Protein AF-A0A0A0L0Z4-F1 (afdb_monomer_lite)

Secondary structure (DSSP, 8-state):
---S-------------------------------HHHHHHHHHHHHHHHHHHHHHHHHHTPPPTTHHHHHHHTTHHHHHHHHHHHHHHHHHHHT--HHHHHHHHHHHHHHHHHHT--GGGGHHHH--

pLDDT: mean 75.55, std 23.22, range [30.41, 97.44]

Foldseek 3Di:
DPPPPDPPPPPPPPPPDDDDDDDDDDDDDDPPCCDPVVVVVVVVVVVVVVVVVVVVVVVVLAADPPLVVLCVVQVNPVVLVLVLVVLVVVCVVVVNDPVSSVVVSSVVSNCCRVVVDHPVVRVVSPVD

Structure (mmCIF, N/CA/C/O backbone):
data_AF-A0A0A0L0Z4-F1
#
_entry.id   AF-A0A0A0L0Z4-F1
#
loop_
_atom_site.group_PDB
_atom_site.id
_atom_site.type_symbol
_atom_site.label_atom_id
_atom_site.label_alt_id
_atom_site.label_comp_id
_atom_site.label_asym_id
_atom_site.label_entity_id
_atom_site.label_seq_id
_atom_site.pdbx_PDB_ins_code
_atom_site.Cartn_x
_atom_site.Cartn_y
_atom_site.Cartn_z
_atom_site.occupancy
_atom_site.B_iso_or_equiv
_atom_site.auth_seq_id
_atom_site.auth_comp_id
_atom_site.auth_asym_id
_atom_site.auth_atom_id
_atom_site.pdbx_PDB_model_num
ATOM 1 N N . MET A 1 1 ? 2.406 8.586 -9.661 1.00 40.12 1 MET A N 1
ATOM 2 C CA . MET A 1 1 ? 3.742 8.874 -10.213 1.00 40.12 1 MET A CA 1
ATOM 3 C C . MET A 1 1 ? 4.415 9.851 -9.255 1.00 40.12 1 MET A C 1
ATOM 5 O O . MET A 1 1 ? 4.234 11.045 -9.397 1.00 40.12 1 MET A O 1
ATOM 9 N N . LEU A 1 2 ? 5.040 9.329 -8.194 1.00 40.84 2 LEU A N 1
ATOM 10 C CA . LEU A 1 2 ? 5.784 10.088 -7.167 1.00 40.84 2 LEU A CA 1
ATOM 11 C C . LEU A 1 2 ? 7.190 9.479 -6.996 1.00 40.84 2 LEU A C 1
ATOM 13 O O . LEU A 1 2 ? 7.730 9.402 -5.905 1.00 40.84 2 LEU A O 1
ATOM 17 N N . LEU A 1 3 ? 7.750 8.995 -8.106 1.00 46.66 3 LEU A N 1
ATOM 18 C CA . LEU A 1 3 ? 9.128 8.504 -8.214 1.00 46.66 3 LEU A CA 1
ATOM 19 C C . LEU A 1 3 ? 10.041 9.550 -8.888 1.00 46.66 3 LEU A C 1
ATOM 21 O O . LEU A 1 3 ? 11.124 9.208 -9.339 1.00 46.66 3 LEU A O 1
ATOM 25 N N . CYS A 1 4 ? 9.592 10.805 -9.014 1.00 45.16 4 CYS A N 1
ATOM 26 C CA . CYS A 1 4 ? 10.311 11.843 -9.763 1.00 45.16 4 CYS A CA 1
ATOM 27 C C . CYS A 1 4 ? 11.052 12.870 -8.894 1.00 45.16 4 CYS A C 1
ATOM 29 O O . CYS A 1 4 ? 11.696 13.734 -9.472 1.00 45.16 4 CYS A O 1
ATOM 31 N N . ASP A 1 5 ? 11.004 12.765 -7.563 1.00 47.75 5 ASP A N 1
ATOM 32 C CA . ASP A 1 5 ? 11.691 13.700 -6.650 1.00 47.75 5 ASP A CA 1
ATOM 33 C C . ASP A 1 5 ? 12.874 13.041 -5.916 1.00 47.75 5 ASP A C 1
ATOM 35 O O . ASP A 1 5 ? 13.201 13.402 -4.788 1.00 47.75 5 ASP A O 1
ATOM 39 N N . GLU A 1 6 ? 13.524 12.046 -6.524 1.00 53.34 6 GLU A N 1
ATOM 40 C CA . GLU A 1 6 ? 14.786 11.529 -5.988 1.00 53.34 6 GLU A CA 1
ATOM 41 C C . GLU A 1 6 ? 15.953 12.254 -6.667 1.00 53.34 6 GLU A C 1
ATOM 43 O O . GLU A 1 6 ? 16.436 11.836 -7.722 1.00 53.34 6 GLU A O 1
ATOM 48 N N . ASP A 1 7 ? 16.416 13.341 -6.043 1.00 51.69 7 ASP A N 1
ATOM 49 C CA . ASP A 1 7 ? 17.752 13.889 -6.278 1.00 51.69 7 ASP A CA 1
ATOM 50 C C . ASP A 1 7 ? 18.770 12.852 -5.792 1.00 51.69 7 ASP A C 1
ATOM 52 O O . ASP A 1 7 ? 19.217 12.857 -4.642 1.00 51.69 7 ASP A O 1
ATOM 56 N N . TRP A 1 8 ? 19.106 11.900 -6.663 1.00 53.06 8 TRP A N 1
ATOM 57 C CA . TRP A 1 8 ? 20.191 10.971 -6.394 1.00 53.06 8 TRP A CA 1
ATOM 58 C C . TRP A 1 8 ? 21.450 11.805 -6.187 1.00 53.06 8 TRP A C 1
ATOM 60 O O . TRP A 1 8 ? 21.836 12.562 -7.079 1.00 53.06 8 TRP A O 1
ATOM 70 N N . LEU A 1 9 ? 22.040 11.685 -4.993 1.00 43.03 9 LEU A N 1
ATOM 71 C CA . LEU A 1 9 ? 23.264 12.355 -4.560 1.00 43.03 9 LEU A CA 1
ATOM 72 C C . LEU A 1 9 ? 24.213 12.541 -5.746 1.00 43.03 9 LEU A C 1
ATOM 74 O O . LEU A 1 9 ? 24.862 11.595 -6.198 1.00 43.03 9 LEU A O 1
ATOM 78 N N . SER A 1 10 ? 24.253 13.766 -6.272 1.00 39.31 10 SER A N 1
ATOM 79 C CA . SER A 1 10 ? 25.210 14.140 -7.299 1.00 39.31 10 SER A CA 1
ATOM 80 C C . SER A 1 10 ? 26.575 14.009 -6.652 1.00 39.31 10 SER A C 1
ATOM 82 O O . SER A 1 10 ? 26.916 14.768 -5.748 1.00 39.31 10 SER A O 1
ATOM 84 N N . CYS A 1 11 ? 27.320 12.982 -7.049 1.00 37.16 11 CYS A N 1
ATOM 85 C CA . CYS A 1 11 ? 28.690 12.796 -6.617 1.00 37.16 11 CYS A CA 1
ATOM 86 C C . CYS A 1 11 ? 29.463 14.024 -7.106 1.00 37.16 11 CYS A C 1
ATOM 88 O O . CYS A 1 11 ? 29.731 14.148 -8.302 1.00 37.16 11 CYS A O 1
ATOM 90 N N . SER A 1 12 ? 29.726 14.975 -6.209 1.00 41.44 12 SER A N 1
ATOM 91 C CA . SER A 1 12 ? 30.476 16.185 -6.519 1.00 41.44 12 SER A CA 1
ATOM 92 C C . SER A 1 12 ? 31.887 15.786 -6.935 1.00 41.44 12 SER A C 1
ATOM 94 O O . SER A 1 12 ? 32.779 15.625 -6.106 1.00 41.44 12 SER A O 1
ATOM 96 N N . THR A 1 13 ? 32.112 15.606 -8.233 1.00 42.47 13 THR A N 1
ATOM 97 C CA . THR A 1 13 ? 33.454 15.705 -8.793 1.00 42.47 13 THR A CA 1
ATOM 98 C C . THR A 1 13 ? 33.845 17.171 -8.732 1.00 42.47 13 THR A C 1
ATOM 100 O O . THR A 1 13 ? 33.548 17.933 -9.651 1.00 42.47 13 THR A O 1
ATOM 103 N N . ASP A 1 14 ? 34.495 17.564 -7.636 1.00 37.59 14 ASP A N 1
ATOM 104 C CA . ASP A 1 14 ? 35.267 18.799 -7.567 1.00 37.59 14 ASP A CA 1
ATOM 105 C C . ASP A 1 14 ? 36.350 18.747 -8.656 1.00 37.59 14 ASP A C 1
ATOM 107 O O . ASP A 1 14 ? 37.448 18.220 -8.472 1.00 37.59 14 ASP A O 1
ATOM 111 N N . GLN A 1 15 ? 36.027 19.280 -9.834 1.00 43.28 15 GLN A N 1
ATOM 112 C CA . GLN A 1 15 ? 37.025 19.796 -10.756 1.00 43.28 15 GLN A CA 1
ATOM 113 C C . GLN A 1 15 ? 37.460 21.154 -10.220 1.00 43.28 15 GLN A C 1
ATOM 115 O O . GLN A 1 15 ? 36.884 22.194 -10.547 1.00 43.28 15 GLN A O 1
ATOM 120 N N . THR A 1 16 ? 38.494 21.147 -9.382 1.00 37.31 16 THR A N 1
ATOM 121 C CA . THR A 1 16 ? 39.234 22.368 -9.081 1.00 37.31 16 THR A CA 1
ATOM 122 C C . THR A 1 16 ? 39.864 22.858 -10.379 1.00 37.31 16 THR A C 1
ATOM 124 O O . THR A 1 16 ? 40.770 22.238 -10.935 1.00 37.31 16 THR A O 1
ATOM 127 N N . ARG A 1 17 ? 39.292 23.955 -10.874 1.00 36.72 17 ARG A N 1
ATOM 128 C CA . ARG A 1 17 ? 39.686 24.708 -12.060 1.00 36.72 17 ARG A CA 1
ATOM 129 C C . ARG A 1 17 ? 41.160 25.105 -11.996 1.00 36.72 17 ARG A C 1
ATOM 131 O O . ARG A 1 17 ? 41.672 25.488 -10.946 1.00 36.72 17 ARG A O 1
ATOM 138 N N . GLU A 1 18 ? 41.795 25.025 -13.157 1.00 41.28 18 GLU A N 1
ATOM 139 C CA . GLU A 1 18 ? 43.099 25.598 -13.474 1.00 41.28 18 GLU A CA 1
ATOM 140 C C . GLU A 1 18 ? 43.143 27.097 -13.134 1.00 41.28 18 GLU A C 1
ATOM 142 O O . GLU A 1 18 ? 42.186 27.809 -13.426 1.00 41.28 18 GLU A O 1
ATOM 147 N N . GLU A 1 19 ? 44.260 27.568 -12.561 1.00 35.84 19 GLU A N 1
ATOM 148 C CA . GLU A 1 19 ? 45.039 28.691 -13.109 1.00 35.84 19 GLU A CA 1
ATOM 149 C C . GLU A 1 19 ? 46.356 28.949 -12.331 1.00 35.84 19 GLU A C 1
ATOM 151 O O . GLU A 1 19 ? 46.373 29.325 -11.164 1.00 35.84 19 GLU A O 1
ATOM 156 N N . ASN A 1 20 ? 47.456 28.822 -13.085 1.00 33.47 20 ASN A N 1
ATOM 157 C CA . ASN A 1 20 ? 48.691 29.619 -13.072 1.00 33.47 20 ASN A CA 1
ATOM 158 C C . ASN A 1 20 ? 49.856 29.400 -12.061 1.00 33.47 20 ASN A C 1
ATOM 160 O O . ASN A 1 20 ? 49.781 29.673 -10.870 1.00 33.47 20 ASN A O 1
ATOM 164 N N . HIS A 1 21 ? 51.019 29.133 -12.690 1.00 33.91 21 HIS A N 1
ATOM 165 C CA . HIS A 1 21 ? 52.402 29.568 -12.396 1.00 33.91 21 HIS A CA 1
ATOM 166 C C . HIS A 1 21 ? 53.465 28.529 -11.962 1.00 33.91 21 HIS A C 1
ATOM 168 O O . HIS A 1 21 ? 53.557 28.114 -10.817 1.00 33.91 21 HIS A O 1
ATOM 174 N N . ARG A 1 22 ? 54.415 28.355 -12.901 1.00 32.47 22 ARG A N 1
ATOM 175 C CA . ARG A 1 22 ? 55.867 28.093 -12.775 1.00 32.47 22 ARG A CA 1
ATOM 176 C C . ARG A 1 22 ? 56.358 26.690 -12.387 1.00 32.47 22 ARG A C 1
ATOM 178 O O . ARG A 1 22 ? 55.991 26.084 -11.394 1.00 32.47 22 ARG A O 1
ATOM 185 N N . ALA A 1 23 ? 57.303 26.241 -13.211 1.00 40.31 23 ALA A N 1
ATOM 186 C CA . ALA A 1 23 ? 58.036 24.992 -13.129 1.00 40.31 23 ALA A CA 1
ATOM 187 C C . ALA A 1 23 ? 58.994 24.925 -11.931 1.00 40.31 23 ALA A C 1
ATOM 189 O O . ALA A 1 23 ? 59.823 25.819 -11.784 1.00 40.31 23 ALA A O 1
ATOM 190 N N . VAL A 1 24 ? 58.974 23.804 -11.199 1.00 33.31 24 VAL A N 1
ATOM 191 C CA . VAL A 1 24 ? 60.139 23.193 -10.531 1.00 33.31 24 VAL A CA 1
ATOM 192 C C . VAL A 1 24 ? 59.956 21.667 -10.537 1.00 33.31 24 VAL A C 1
ATOM 194 O O . VAL A 1 24 ? 58.871 21.156 -10.274 1.00 33.31 24 VAL A O 1
ATOM 197 N N . LYS A 1 25 ? 61.023 20.944 -10.896 1.00 38.66 25 LYS A N 1
ATOM 198 C CA . LYS A 1 25 ? 61.118 19.477 -10.919 1.00 38.66 25 LYS A CA 1
ATOM 199 C C . LYS A 1 25 ? 61.426 18.898 -9.527 1.00 38.66 25 LYS A C 1
ATOM 201 O O . LYS A 1 25 ? 62.113 19.536 -8.741 1.00 38.66 25 LYS A O 1
ATOM 206 N N . HIS A 1 26 ? 61.087 17.611 -9.395 1.00 32.47 26 HIS A N 1
ATOM 207 C CA . HIS A 1 26 ? 61.586 16.574 -8.474 1.00 32.47 26 HIS A CA 1
ATOM 208 C C . HIS A 1 26 ? 60.848 16.308 -7.153 1.00 32.47 26 HIS A C 1
ATOM 210 O O . HIS A 1 26 ? 60.895 17.091 -6.217 1.00 32.47 26 HIS A O 1
ATOM 216 N N . GLY A 1 27 ? 60.366 15.059 -7.063 1.00 32.59 27 GLY A N 1
ATOM 217 C CA . GLY A 1 27 ? 60.556 14.195 -5.895 1.00 32.59 27 GLY A CA 1
ATOM 218 C C . GLY A 1 27 ? 59.387 14.134 -4.919 1.00 32.59 27 GLY A C 1
ATOM 219 O O . GLY A 1 27 ? 59.277 14.971 -4.037 1.00 32.59 27 GLY A O 1
ATOM 220 N N . GLY A 1 28 ? 58.564 13.087 -5.010 1.00 30.41 28 GLY A N 1
ATOM 221 C CA . GLY A 1 28 ? 57.572 12.803 -3.974 1.00 30.41 28 GLY A CA 1
ATOM 222 C C . GLY A 1 28 ? 56.618 11.683 -4.353 1.00 30.41 28 GLY A C 1
ATOM 223 O O . GLY A 1 28 ? 55.690 11.874 -5.126 1.00 30.41 28 GLY A O 1
ATOM 224 N N . PHE A 1 29 ? 56.878 10.502 -3.811 1.00 45.69 29 PHE A N 1
ATOM 225 C CA . PHE A 1 29 ? 56.061 9.299 -3.905 1.00 45.69 29 PHE A CA 1
ATOM 226 C C . PHE A 1 29 ? 54.635 9.586 -3.390 1.00 45.69 29 PHE A C 1
ATOM 228 O O . PHE A 1 29 ? 54.451 9.886 -2.216 1.00 45.69 29 PHE A O 1
ATOM 235 N N . GLY A 1 30 ? 53.629 9.511 -4.262 1.00 37.00 30 GLY A N 1
ATOM 236 C CA . GLY A 1 30 ? 52.231 9.781 -3.909 1.00 37.00 30 GLY A CA 1
ATOM 237 C C . GLY A 1 30 ? 51.261 9.144 -4.897 1.00 37.00 30 GLY A C 1
ATOM 238 O O . GLY A 1 30 ? 50.265 9.750 -5.279 1.00 37.00 30 GLY A O 1
ATOM 239 N N . GLY A 1 31 ? 51.591 7.943 -5.382 1.00 39.69 31 GLY A N 1
ATOM 240 C CA . GLY A 1 31 ? 50.701 7.170 -6.237 1.00 39.69 31 GLY A CA 1
ATOM 241 C C . GLY A 1 31 ? 49.444 6.818 -5.454 1.00 39.69 31 GLY A C 1
ATOM 242 O O . GLY A 1 31 ? 49.477 5.940 -4.595 1.00 39.69 31 GLY A O 1
ATOM 243 N N . ARG A 1 32 ? 48.337 7.505 -5.745 1.00 54.09 32 ARG A N 1
ATOM 244 C CA . ARG A 1 32 ? 46.997 7.143 -5.280 1.00 54.09 32 ARG A CA 1
ATOM 245 C C . ARG A 1 32 ? 46.585 5.862 -6.004 1.00 54.09 32 ARG A C 1
ATOM 247 O O . ARG A 1 32 ? 45.771 5.872 -6.917 1.00 54.09 32 ARG A O 1
ATOM 254 N N . VAL A 1 33 ? 47.200 4.747 -5.620 1.00 45.78 33 VAL A N 1
ATOM 255 C CA . VAL A 1 33 ? 46.667 3.422 -5.905 1.00 45.78 33 VAL A CA 1
ATOM 256 C C . VAL A 1 33 ? 45.457 3.302 -4.992 1.00 45.78 33 VAL A C 1
ATOM 258 O O . VAL A 1 33 ? 45.565 2.868 -3.848 1.00 45.78 33 VAL A O 1
ATOM 261 N N . THR A 1 34 ? 44.292 3.753 -5.459 1.00 55.31 34 THR A N 1
ATOM 262 C CA . THR A 1 34 ? 43.031 3.280 -4.892 1.00 55.31 34 THR A CA 1
ATOM 263 C C . THR A 1 34 ? 42.983 1.795 -5.211 1.00 55.31 34 THR A C 1
ATOM 265 O O . THR A 1 34 ? 42.577 1.391 -6.299 1.00 55.31 34 THR A O 1
ATOM 268 N N . SER A 1 35 ? 43.535 0.996 -4.297 1.00 66.12 35 SER A N 1
ATOM 269 C CA . SER A 1 35 ? 43.497 -0.457 -4.358 1.00 66.12 35 SER A CA 1
ATOM 270 C C . SER A 1 35 ? 42.065 -0.882 -4.664 1.00 66.12 35 SER A C 1
ATOM 272 O O . SER A 1 35 ? 41.129 -0.323 -4.090 1.00 66.12 35 SER A O 1
ATOM 274 N N . SER A 1 36 ? 41.888 -1.872 -5.542 1.00 66.50 36 SER A N 1
ATOM 275 C CA . SER A 1 36 ? 40.569 -2.443 -5.850 1.00 66.50 36 SER A CA 1
ATOM 276 C C . SER A 1 36 ? 39.795 -2.800 -4.576 1.00 66.50 36 SER A C 1
ATOM 278 O O . SER A 1 36 ? 38.577 -2.709 -4.558 1.00 66.50 36 SER A O 1
ATOM 280 N N . ILE A 1 37 ? 40.509 -3.131 -3.495 1.00 63.22 37 ILE A N 1
ATOM 281 C CA . ILE A 1 37 ? 39.955 -3.408 -2.169 1.00 63.22 37 ILE A CA 1
ATOM 282 C C . ILE A 1 37 ? 39.308 -2.159 -1.548 1.00 63.22 37 ILE A C 1
ATOM 284 O O . ILE A 1 37 ? 38.193 -2.251 -1.051 1.00 63.22 37 ILE A O 1
ATOM 288 N N . CYS A 1 38 ? 39.951 -0.986 -1.609 1.00 63.16 38 CYS A N 1
ATOM 289 C CA . CYS A 1 38 ? 39.363 0.262 -1.104 1.00 63.16 38 CYS A CA 1
ATOM 290 C C . CYS A 1 38 ? 38.104 0.651 -1.884 1.00 63.16 38 CYS A C 1
ATOM 292 O O . CYS A 1 38 ? 37.165 1.179 -1.301 1.00 63.16 38 CYS A O 1
ATOM 294 N N . LEU A 1 39 ? 38.080 0.382 -3.192 1.00 63.03 39 LEU A N 1
ATOM 295 C CA . LEU A 1 39 ? 36.934 0.679 -4.049 1.00 63.03 39 LEU A CA 1
ATOM 296 C C . LEU A 1 39 ? 35.753 -0.252 -3.729 1.00 63.03 39 LEU A C 1
ATOM 298 O O . LEU A 1 39 ? 34.631 0.220 -3.589 1.00 63.03 39 LEU A O 1
ATOM 302 N N . THR A 1 40 ? 36.014 -1.543 -3.501 1.00 60.84 40 THR A N 1
ATOM 303 C CA . THR A 1 40 ? 34.997 -2.505 -3.048 1.00 60.84 40 THR A CA 1
ATOM 304 C C . THR A 1 40 ? 34.477 -2.191 -1.644 1.00 60.84 40 THR A C 1
ATOM 306 O O . THR A 1 40 ? 33.278 -2.300 -1.416 1.00 60.84 40 THR A O 1
ATOM 309 N N . ILE A 1 41 ? 35.346 -1.789 -0.708 1.00 66.25 41 ILE A N 1
ATOM 310 C CA . ILE A 1 41 ? 34.935 -1.395 0.651 1.00 66.25 41 ILE A CA 1
ATOM 311 C C . ILE A 1 41 ? 34.056 -0.145 0.596 1.00 66.25 41 ILE A C 1
ATOM 313 O O . ILE A 1 41 ? 32.961 -0.172 1.139 1.00 66.25 41 ILE A O 1
ATOM 317 N N . MET A 1 42 ? 34.471 0.894 -0.136 1.00 60.09 42 MET A N 1
ATOM 318 C CA . MET A 1 42 ? 33.665 2.105 -0.322 1.00 60.09 42 MET A CA 1
ATOM 319 C C . MET A 1 42 ? 32.318 1.804 -0.984 1.00 60.09 42 MET A C 1
ATOM 321 O O . MET A 1 42 ? 31.297 2.301 -0.532 1.00 60.09 42 MET A O 1
ATOM 325 N N . MET A 1 43 ? 32.283 0.970 -2.029 1.00 61.34 43 MET A N 1
ATOM 326 C CA . MET A 1 43 ? 31.017 0.585 -2.664 1.00 61.34 43 MET A CA 1
ATOM 327 C C . MET A 1 43 ? 30.112 -0.210 -1.722 1.00 61.34 43 MET A C 1
ATOM 329 O O . MET A 1 43 ? 28.905 -0.009 -1.746 1.00 61.34 43 MET A O 1
ATOM 333 N N . LYS A 1 44 ? 30.681 -1.072 -0.872 1.00 66.94 44 LYS A N 1
ATOM 334 C CA . LYS A 1 44 ? 29.928 -1.829 0.132 1.00 66.94 44 LYS A CA 1
ATOM 335 C C . LYS A 1 44 ? 29.395 -0.930 1.255 1.00 66.94 44 LYS A C 1
ATOM 337 O O . LYS A 1 44 ? 28.250 -1.082 1.653 1.00 66.94 44 LYS A O 1
ATOM 342 N N . GLU A 1 45 ? 30.196 0.011 1.747 1.00 66.31 45 GLU A N 1
ATOM 343 C CA . GLU A 1 45 ? 29.766 0.986 2.760 1.00 66.31 45 GLU A CA 1
ATOM 344 C C . GLU A 1 45 ? 28.690 1.934 2.208 1.00 66.31 45 GLU A C 1
ATOM 346 O O . GLU A 1 45 ? 27.714 2.226 2.895 1.00 66.31 45 GLU A O 1
ATOM 351 N N . VAL A 1 46 ? 28.818 2.358 0.944 1.00 71.38 46 VAL A N 1
ATOM 352 C CA . VAL A 1 46 ? 27.789 3.135 0.233 1.00 71.38 46 VAL A CA 1
ATOM 353 C C . VAL A 1 46 ? 26.500 2.327 0.068 1.00 71.38 46 VAL A C 1
ATOM 355 O O . VAL A 1 46 ? 25.418 2.891 0.214 1.00 71.38 46 VAL A O 1
ATOM 358 N N . ASP A 1 47 ? 26.597 1.022 -0.190 1.00 79.44 47 ASP A N 1
ATOM 359 C CA . ASP A 1 47 ? 25.441 0.127 -0.287 1.00 79.44 47 ASP A CA 1
ATOM 360 C C . ASP A 1 47 ? 24.727 -0.021 1.069 1.00 79.44 47 ASP A C 1
ATOM 362 O O . ASP A 1 47 ? 23.521 0.197 1.165 1.00 79.44 47 ASP A O 1
ATOM 366 N N . GLU A 1 48 ? 25.469 -0.271 2.155 1.00 87.44 48 GLU A N 1
ATOM 367 C CA . GLU A 1 48 ? 24.903 -0.356 3.511 1.00 87.44 48 GLU A CA 1
ATOM 368 C C . GLU A 1 48 ? 24.250 0.969 3.948 1.00 87.44 48 GLU A C 1
ATOM 370 O O . GLU A 1 48 ? 23.157 0.972 4.524 1.00 87.44 48 GLU A O 1
ATOM 375 N N . GLN A 1 49 ? 24.869 2.109 3.626 1.00 86.81 49 GLN A N 1
ATOM 376 C CA . GLN A 1 49 ? 24.303 3.424 3.924 1.00 86.81 49 GLN A CA 1
ATOM 377 C C . GLN A 1 49 ? 23.040 3.711 3.098 1.00 86.81 49 GLN A C 1
ATOM 379 O O . GLN A 1 49 ? 22.055 4.213 3.644 1.00 86.81 49 GLN A O 1
ATOM 384 N N . ALA A 1 50 ? 23.034 3.370 1.806 1.00 83.06 50 ALA A N 1
ATOM 385 C CA . ALA A 1 50 ? 21.865 3.524 0.943 1.00 83.06 50 ALA A CA 1
ATOM 386 C C . ALA A 1 50 ? 20.691 2.657 1.419 1.00 83.06 50 ALA A C 1
ATOM 388 O O . ALA A 1 50 ? 19.554 3.132 1.454 1.00 83.06 50 ALA A O 1
ATOM 389 N N . VAL A 1 51 ? 20.963 1.422 1.856 1.00 85.69 51 VAL A N 1
ATOM 390 C CA . VAL A 1 51 ? 19.958 0.542 2.465 1.00 85.69 51 VAL A CA 1
ATOM 391 C C . VAL A 1 51 ? 19.409 1.153 3.754 1.00 85.69 51 VAL A C 1
ATOM 393 O O . VAL A 1 51 ? 18.191 1.211 3.908 1.00 85.69 51 VAL A O 1
ATOM 396 N N . SER A 1 52 ? 20.261 1.669 4.648 1.00 89.06 52 SER A N 1
ATOM 397 C CA . SER A 1 52 ? 19.809 2.311 5.895 1.00 89.06 52 SER A CA 1
ATOM 398 C C . SER A 1 52 ? 18.886 3.502 5.625 1.00 89.06 52 SER A C 1
ATOM 400 O O . SER A 1 52 ? 17.796 3.579 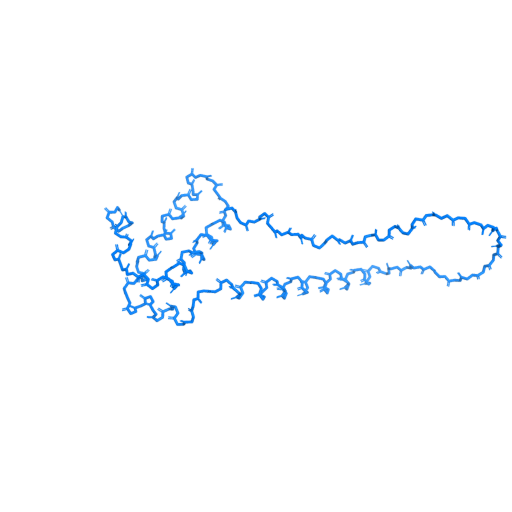6.190 1.00 89.06 52 SER A O 1
ATOM 402 N N . ILE A 1 53 ? 19.278 4.397 4.712 1.00 88.25 53 ILE A N 1
ATOM 403 C CA . ILE A 1 53 ? 18.458 5.552 4.310 1.00 88.25 53 ILE A CA 1
ATOM 404 C C . ILE A 1 53 ? 17.137 5.080 3.688 1.00 88.25 53 ILE A C 1
ATOM 406 O O . ILE A 1 53 ? 16.073 5.623 3.993 1.00 88.25 53 ILE A O 1
ATOM 410 N N . GLY A 1 54 ? 17.187 4.049 2.840 1.00 85.19 54 GLY A N 1
ATOM 411 C CA . GLY A 1 54 ? 16.007 3.433 2.240 1.00 85.19 54 GLY A CA 1
ATOM 412 C C . GLY A 1 54 ? 15.039 2.882 3.287 1.00 85.19 54 GLY A C 1
ATOM 413 O O . GLY A 1 54 ? 13.843 3.149 3.202 1.00 85.19 54 GLY A O 1
ATOM 414 N N . MET A 1 55 ? 15.547 2.189 4.307 1.00 87.94 55 MET A N 1
ATOM 415 C CA . MET A 1 55 ? 14.742 1.643 5.402 1.00 87.94 55 MET A CA 1
ATOM 416 C C . MET A 1 55 ? 14.128 2.741 6.274 1.00 87.94 55 MET A C 1
ATOM 418 O O . MET A 1 55 ? 12.938 2.685 6.579 1.00 87.94 55 MET A O 1
ATOM 422 N N . GLU A 1 56 ? 14.895 3.767 6.648 1.00 92.75 56 GLU A N 1
ATOM 423 C CA . GLU A 1 56 ? 14.377 4.918 7.404 1.00 92.75 56 GLU A CA 1
ATOM 424 C C . GLU A 1 56 ? 13.254 5.624 6.636 1.00 92.75 56 GLU A C 1
ATOM 426 O O . GLU A 1 56 ? 12.192 5.946 7.183 1.00 92.75 56 GLU A O 1
ATOM 431 N N . LYS A 1 57 ? 13.459 5.805 5.329 1.00 88.06 57 LYS A N 1
ATOM 432 C CA . LYS A 1 57 ? 12.455 6.365 4.433 1.00 88.06 57 LYS A CA 1
ATOM 433 C C . LYS A 1 57 ? 11.236 5.450 4.320 1.00 88.06 57 LYS A C 1
ATOM 435 O O . LYS A 1 57 ? 10.117 5.945 4.441 1.00 88.06 57 LYS A O 1
ATOM 440 N N . GLU A 1 58 ? 11.411 4.140 4.172 1.00 88.62 58 GLU A N 1
ATOM 441 C CA . GLU A 1 58 ? 10.318 3.159 4.142 1.00 88.62 58 GLU A CA 1
ATOM 442 C C . GLU A 1 58 ? 9.483 3.201 5.431 1.00 88.62 58 GLU A C 1
ATOM 444 O O . GLU A 1 58 ? 8.252 3.255 5.374 1.00 88.62 58 GLU A O 1
ATOM 449 N N . MET A 1 59 ? 10.135 3.291 6.593 1.00 91.12 59 MET A N 1
ATOM 450 C CA . MET A 1 59 ? 9.464 3.434 7.887 1.00 91.12 59 MET A CA 1
ATOM 451 C C . MET A 1 59 ? 8.593 4.697 7.958 1.00 91.12 59 MET A C 1
ATOM 453 O O . MET A 1 59 ? 7.498 4.654 8.522 1.00 91.12 59 MET A O 1
ATOM 457 N N . SER A 1 60 ? 9.021 5.806 7.342 1.00 91.31 60 SER A N 1
ATOM 458 C CA . SER A 1 60 ? 8.246 7.059 7.292 1.00 91.31 60 SER A CA 1
ATOM 459 C C . SER A 1 60 ? 6.939 6.953 6.484 1.00 91.31 60 SER A C 1
ATOM 461 O O . SER A 1 60 ? 6.035 7.788 6.616 1.00 91.31 60 SER A O 1
ATOM 463 N N . TYR A 1 61 ? 6.807 5.905 5.665 1.00 91.38 61 TYR A N 1
ATOM 464 C CA . TYR A 1 61 ? 5.620 5.615 4.864 1.00 91.38 61 TYR A CA 1
ATOM 465 C C . TYR A 1 61 ? 4.721 4.533 5.473 1.00 91.38 61 TYR A C 1
ATOM 467 O O . TYR A 1 61 ? 3.772 4.089 4.819 1.00 91.38 61 TYR A O 1
ATOM 475 N N . MET A 1 62 ? 4.951 4.134 6.724 1.00 94.69 62 MET A N 1
ATOM 476 C CA . MET A 1 62 ? 4.046 3.220 7.417 1.00 94.69 62 MET A CA 1
ATOM 477 C C . MET A 1 62 ? 2.665 3.865 7.670 1.00 94.69 62 MET A C 1
ATOM 479 O O . MET A 1 62 ? 2.558 5.084 7.853 1.00 94.69 62 MET A O 1
ATOM 483 N N . PRO A 1 63 ? 1.572 3.079 7.663 1.00 95.94 63 PRO A N 1
ATOM 484 C CA . PRO A 1 63 ? 0.277 3.522 8.182 1.00 95.94 63 PRO A CA 1
ATOM 485 C C . PRO A 1 63 ? 0.365 3.917 9.669 1.00 95.94 63 PRO A C 1
ATOM 487 O O . PRO A 1 63 ? 1.305 3.523 10.357 1.00 95.94 63 PRO A O 1
ATOM 490 N N . GLU A 1 64 ? -0.629 4.655 10.189 1.00 95.31 64 GLU A N 1
ATOM 491 C CA . GLU A 1 64 ? -0.654 5.020 11.621 1.00 95.31 64 GLU A CA 1
ATOM 492 C C . GLU A 1 64 ? -0.568 3.782 12.533 1.00 95.31 64 GLU A C 1
ATOM 494 O O . GLU A 1 64 ? -1.067 2.713 12.157 1.00 95.31 64 GLU A O 1
ATOM 499 N N . PRO A 1 65 ? -0.010 3.917 13.749 1.00 95.56 65 PRO A N 1
ATOM 500 C CA . PRO A 1 65 ? 0.053 2.828 14.716 1.00 95.56 65 PRO A CA 1
ATOM 501 C C . PRO A 1 65 ? -1.302 2.147 14.944 1.00 95.56 65 PRO A C 1
ATOM 503 O O . PRO A 1 65 ? -2.359 2.782 14.887 1.00 95.56 65 PRO A O 1
ATOM 506 N N . TYR A 1 66 ? -1.252 0.849 15.247 1.00 95.88 66 TYR A N 1
ATOM 507 C CA . TYR A 1 66 ? -2.423 -0.017 15.438 1.00 95.88 66 TYR A CA 1
ATOM 508 C C . TYR A 1 66 ? -3.306 -0.179 14.187 1.00 95.88 66 TYR A C 1
ATOM 510 O O . TYR A 1 66 ? -4.516 -0.405 14.272 1.00 95.88 66 TYR A O 1
ATOM 518 N N . TYR A 1 67 ? -2.719 -0.020 12.994 1.00 96.44 67 TYR A N 1
ATOM 519 C CA . TYR A 1 67 ? -3.447 -0.123 11.728 1.00 96.44 67 TYR A CA 1
ATOM 520 C C . TYR A 1 67 ? -4.130 -1.482 11.542 1.00 96.44 67 TYR A C 1
ATOM 522 O O . TYR A 1 67 ? -5.257 -1.543 11.052 1.00 96.44 67 TYR A O 1
ATOM 530 N N . LYS A 1 68 ? -3.475 -2.570 11.956 1.00 95.69 68 LYS A N 1
ATOM 531 C CA . LYS A 1 68 ? -4.028 -3.921 11.845 1.00 95.69 68 LYS A CA 1
ATOM 532 C C . LYS A 1 68 ? -5.299 -4.062 12.689 1.00 95.69 68 LYS A C 1
ATOM 534 O O . LYS A 1 68 ? -6.340 -4.451 12.170 1.00 95.69 68 LYS A O 1
ATOM 539 N N . GLU A 1 69 ? -5.230 -3.675 13.957 1.00 97.44 69 GLU A N 1
ATOM 540 C CA . GLU A 1 69 ? -6.343 -3.701 14.907 1.00 97.44 69 GLU A CA 1
ATOM 541 C C . GLU A 1 69 ? -7.475 -2.772 14.445 1.00 97.44 69 GLU A C 1
ATOM 543 O O . GLU A 1 69 ? -8.662 -3.088 14.564 1.00 97.44 69 GLU A O 1
ATOM 548 N N . PHE A 1 70 ? -7.120 -1.625 13.859 1.00 96.75 70 PHE A N 1
ATOM 549 C CA . PHE A 1 70 ? -8.079 -0.718 13.241 1.00 96.75 70 PHE A CA 1
ATOM 550 C C . PHE A 1 70 ? -8.813 -1.367 12.059 1.00 96.75 70 PHE A C 1
ATOM 552 O O . PHE A 1 70 ? -10.030 -1.224 11.956 1.00 96.75 70 PHE A O 1
ATOM 559 N N . LEU A 1 71 ? -8.110 -2.089 11.179 1.00 97.06 71 LEU A N 1
ATOM 560 C CA . LEU A 1 71 ? -8.743 -2.788 10.059 1.00 97.06 71 LEU A CA 1
ATOM 561 C C . LEU A 1 71 ? -9.703 -3.880 10.533 1.00 97.06 71 LEU A C 1
ATOM 563 O O . LEU A 1 71 ? -10.808 -3.989 9.998 1.00 97.06 71 LEU A O 1
ATOM 567 N N . GLU A 1 72 ? -9.279 -4.677 11.512 1.00 96.38 72 GLU A N 1
ATOM 568 C CA . GLU A 1 72 ? -10.064 -5.782 12.069 1.00 96.38 72 GLU A CA 1
ATOM 569 C C . GLU A 1 72 ? -11.316 -5.262 12.785 1.00 96.38 72 GLU A C 1
ATOM 571 O O . GLU A 1 72 ? -12.422 -5.694 12.481 1.00 96.38 72 GLU A O 1
ATOM 576 N N . SER A 1 73 ? -11.176 -4.254 13.651 1.00 95.81 73 SER A N 1
ATOM 577 C CA . SER A 1 73 ? -12.301 -3.664 14.400 1.00 95.81 73 SER A CA 1
ATOM 578 C C . SER A 1 73 ? -13.323 -2.902 13.544 1.00 95.81 73 SER A C 1
ATOM 580 O O . SER A 1 73 ? -14.384 -2.518 14.040 1.00 95.81 73 SER A O 1
ATOM 582 N N . ARG A 1 74 ? -13.006 -2.632 12.273 1.00 93.12 74 ARG A N 1
ATOM 583 C CA . ARG A 1 74 ? -13.857 -1.884 11.333 1.00 93.12 74 ARG A CA 1
ATOM 584 C C . ARG A 1 74 ? -14.335 -2.721 10.148 1.00 93.12 74 ARG A C 1
ATOM 586 O O . ARG A 1 74 ? -14.893 -2.141 9.218 1.00 93.12 74 ARG A O 1
ATOM 593 N N . ASP A 1 75 ? -14.088 -4.031 10.153 1.00 92.62 75 ASP A N 1
ATOM 594 C CA . ASP A 1 75 ? -14.406 -4.946 9.048 1.00 92.62 75 ASP A CA 1
ATOM 595 C C . ASP A 1 75 ? -13.797 -4.513 7.697 1.00 92.62 75 ASP A C 1
ATOM 597 O O . ASP A 1 75 ? -14.331 -4.766 6.615 1.00 92.62 75 ASP A O 1
ATOM 601 N N . LEU A 1 76 ? -12.642 -3.842 7.739 1.00 95.50 76 LEU A N 1
ATOM 602 C CA . LEU A 1 76 ? -11.975 -3.300 6.552 1.00 95.50 76 LEU A CA 1
ATOM 603 C C . LEU A 1 76 ? -10.988 -4.280 5.912 1.00 95.50 76 LEU A C 1
ATOM 605 O O . LEU A 1 76 ? -10.522 -4.023 4.804 1.00 95.50 76 LEU A O 1
ATOM 609 N N . VAL A 1 77 ? -10.681 -5.406 6.561 1.00 95.69 77 VAL A N 1
ATOM 610 C CA . VAL A 1 77 ? -9.747 -6.418 6.032 1.00 95.69 77 VAL A CA 1
ATOM 611 C C . VAL A 1 77 ? -10.198 -6.915 4.655 1.00 95.69 77 VAL A C 1
ATOM 613 O O . VAL A 1 77 ? -9.419 -6.908 3.699 1.00 95.69 77 VAL A O 1
ATOM 616 N N . PHE A 1 78 ? -11.476 -7.283 4.524 1.00 92.75 78 PHE A N 1
ATOM 617 C CA . PHE A 1 78 ? -12.028 -7.748 3.251 1.00 92.75 78 PHE A CA 1
ATOM 618 C C . PHE A 1 78 ? -12.106 -6.622 2.212 1.00 92.75 78 PHE A C 1
ATOM 620 O O . PHE A 1 78 ? -11.805 -6.832 1.037 1.00 92.75 78 PHE A O 1
ATOM 627 N N . VAL A 1 79 ? -12.441 -5.405 2.645 1.00 93.25 79 VAL A N 1
ATOM 628 C CA . VAL A 1 79 ? -12.481 -4.223 1.773 1.00 93.25 79 VAL A CA 1
ATOM 629 C C . VAL A 1 79 ? -11.105 -3.947 1.168 1.00 93.25 79 VAL A C 1
ATOM 631 O O . VAL A 1 79 ? -10.977 -3.806 -0.047 1.00 93.25 79 VAL A O 1
ATOM 634 N N . ARG A 1 80 ? -10.059 -3.950 2.000 1.00 95.94 80 ARG A N 1
ATOM 635 C CA . ARG A 1 80 ? -8.669 -3.790 1.565 1.00 95.94 80 ARG A CA 1
ATOM 636 C C . ARG A 1 80 ? -8.287 -4.855 0.541 1.00 95.94 80 ARG A C 1
ATOM 638 O O . ARG A 1 80 ? -7.715 -4.519 -0.494 1.00 95.94 80 ARG A O 1
ATOM 645 N N . LEU A 1 81 ? -8.639 -6.118 0.790 1.00 95.56 81 LEU A N 1
ATOM 646 C CA . LEU A 1 81 ? -8.379 -7.211 -0.148 1.00 95.56 81 LEU A CA 1
ATOM 647 C C . LEU A 1 81 ? -9.024 -6.952 -1.520 1.00 95.56 81 LEU A C 1
ATOM 649 O O . LEU A 1 81 ? -8.352 -7.099 -2.541 1.00 95.56 81 LEU A O 1
ATOM 653 N N . ARG A 1 82 ? -10.292 -6.519 -1.560 1.00 94.50 82 ARG A N 1
ATOM 654 C CA . ARG A 1 82 ? -10.992 -6.191 -2.817 1.00 94.50 82 ARG A CA 1
ATOM 655 C C . ARG A 1 82 ? -10.324 -5.040 -3.565 1.00 94.50 82 ARG A C 1
ATOM 657 O O . ARG A 1 82 ? -10.111 -5.141 -4.773 1.00 94.50 82 ARG A O 1
ATOM 664 N N . CYS A 1 83 ? -9.930 -3.986 -2.855 1.00 94.94 83 CYS A N 1
ATOM 665 C CA . CYS A 1 83 ? -9.204 -2.866 -3.448 1.00 94.94 83 CYS A CA 1
ATOM 666 C C . CYS A 1 83 ? -7.858 -3.311 -4.046 1.00 94.94 83 CYS A C 1
ATOM 668 O O . CYS A 1 83 ? -7.557 -2.967 -5.186 1.00 94.94 83 CYS A O 1
ATOM 670 N N . ILE A 1 84 ? -7.077 -4.133 -3.335 1.00 96.00 84 ILE A N 1
ATOM 671 C CA . ILE A 1 84 ? -5.796 -4.661 -3.840 1.00 96.00 84 ILE A CA 1
ATOM 672 C C . ILE A 1 84 ? -6.010 -5.543 -5.076 1.00 96.00 84 ILE A C 1
ATOM 674 O O . ILE A 1 84 ? -5.297 -5.395 -6.068 1.00 96.00 84 ILE A O 1
ATOM 678 N N . GL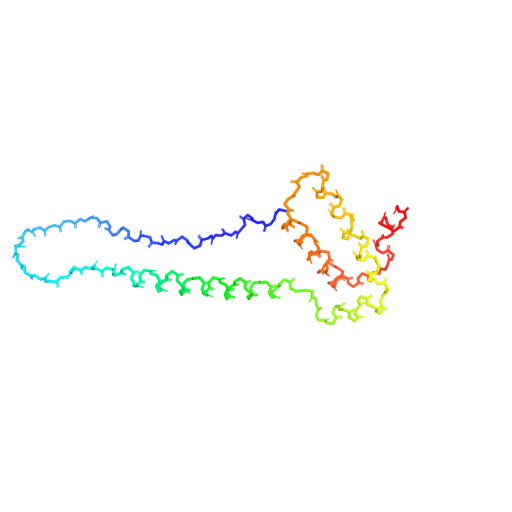N A 1 85 ? -7.021 -6.416 -5.066 1.00 95.62 85 GLN A N 1
ATOM 679 C CA . GLN A 1 85 ? -7.380 -7.221 -6.238 1.00 95.62 85 GLN A CA 1
ATOM 680 C C . GLN A 1 85 ? -7.704 -6.341 -7.453 1.00 95.62 85 GLN A C 1
ATOM 682 O O . GLN A 1 85 ? -7.296 -6.654 -8.572 1.00 95.62 85 GLN A O 1
ATOM 687 N N . TRP A 1 86 ? -8.415 -5.230 -7.247 1.00 95.25 86 TRP A N 1
ATOM 688 C CA . TRP A 1 86 ? -8.705 -4.270 -8.310 1.00 95.25 86 TRP A CA 1
ATOM 689 C C . TRP A 1 86 ? -7.439 -3.558 -8.814 1.00 95.25 86 TRP A C 1
ATOM 691 O O . TRP A 1 86 ? -7.237 -3.472 -10.024 1.00 95.25 86 TRP A O 1
ATOM 701 N N . ILE A 1 87 ? -6.537 -3.143 -7.919 1.00 96.00 87 ILE A N 1
ATOM 702 C CA . ILE A 1 87 ? -5.240 -2.545 -8.287 1.00 96.00 87 ILE A CA 1
ATOM 703 C C . ILE A 1 87 ? -4.413 -3.515 -9.150 1.00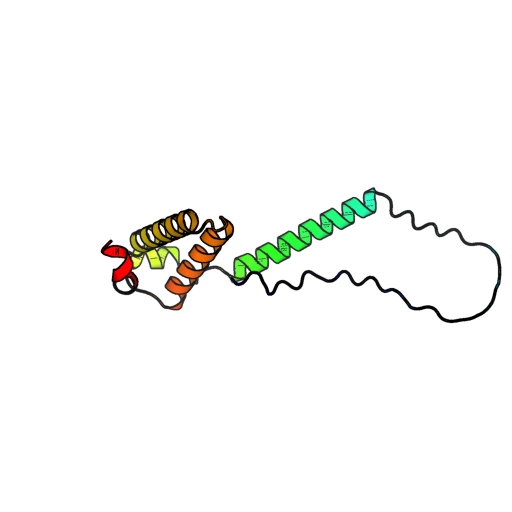 96.00 87 ILE A C 1
ATOM 705 O O . ILE A 1 87 ? -3.875 -3.110 -10.180 1.00 96.00 87 ILE A O 1
ATOM 709 N N . ILE A 1 88 ? -4.359 -4.804 -8.797 1.00 96.19 88 ILE A N 1
ATOM 710 C CA . ILE A 1 88 ? -3.649 -5.837 -9.578 1.00 96.19 88 ILE A CA 1
ATOM 711 C C . ILE A 1 88 ? -4.268 -6.008 -10.977 1.00 96.19 88 ILE A C 1
ATOM 713 O O . ILE A 1 88 ? -3.548 -6.132 -11.976 1.00 96.19 88 ILE A O 1
ATOM 717 N N . LYS A 1 89 ? -5.604 -5.971 -11.080 1.00 95.62 89 LYS A N 1
ATOM 718 C CA . LYS A 1 89 ? -6.300 -5.986 -12.379 1.00 95.62 89 LYS A CA 1
ATOM 719 C C . LYS A 1 89 ? -5.939 -4.759 -13.219 1.00 95.62 89 LYS A C 1
ATOM 721 O O . LYS A 1 89 ? -5.647 -4.909 -14.403 1.00 95.62 89 LYS A O 1
ATOM 726 N N . CYS A 1 90 ? -5.899 -3.567 -12.620 1.00 95.69 90 CYS A N 1
ATOM 727 C CA . CYS A 1 90 ? -5.453 -2.349 -13.298 1.00 95.69 90 CYS A CA 1
ATOM 728 C C . CYS A 1 90 ? -4.005 -2.475 -13.779 1.00 95.69 90 CYS A C 1
ATOM 730 O O . CYS A 1 90 ? -3.739 -2.201 -14.945 1.00 95.69 90 CYS A O 1
ATOM 732 N N . ARG A 1 91 ? -3.089 -2.974 -12.941 1.00 96.44 91 ARG A N 1
ATOM 733 C CA . ARG A 1 91 ? -1.702 -3.228 -13.355 1.00 96.44 91 ARG A CA 1
ATOM 734 C C . ARG A 1 91 ? -1.630 -4.093 -14.606 1.00 96.44 91 ARG A C 1
ATOM 736 O O . ARG A 1 91 ? -0.915 -3.746 -15.533 1.00 96.44 91 ARG A O 1
ATOM 743 N N . SER A 1 92 ? -2.394 -5.183 -14.642 1.00 95.44 92 SER A N 1
ATOM 744 C CA . SER A 1 92 ? -2.403 -6.114 -15.779 1.00 95.44 92 SER A CA 1
ATOM 745 C C . SER A 1 92 ? -3.011 -5.497 -17.042 1.00 95.44 92 SER A C 1
ATOM 747 O O . SER A 1 92 ? -2.582 -5.811 -18.145 1.00 95.44 92 SER A O 1
ATOM 749 N N . ARG A 1 93 ? -4.007 -4.614 -16.896 1.00 96.88 93 ARG A N 1
ATOM 750 C CA . ARG A 1 93 ? -4.681 -3.950 -18.022 1.00 96.88 93 ARG A CA 1
ATOM 751 C C . ARG A 1 93 ? -3.836 -2.851 -18.668 1.00 96.88 93 ARG A C 1
ATOM 753 O O . ARG A 1 93 ? -3.945 -2.649 -19.872 1.00 96.88 93 ARG A O 1
ATOM 760 N N . TRP A 1 94 ? -3.067 -2.123 -17.867 1.00 95.38 94 TRP A N 1
ATOM 761 C CA . TRP A 1 94 ? -2.316 -0.936 -18.296 1.00 95.38 94 TRP A CA 1
ATOM 762 C C . TRP A 1 94 ? -0.799 -1.166 -18.336 1.00 95.38 94 TRP A C 1
ATOM 764 O O . TRP A 1 94 ? -0.049 -0.217 -18.527 1.00 95.38 94 TRP A O 1
ATOM 774 N N . ASP A 1 95 ? -0.371 -2.414 -18.133 1.00 94.69 95 ASP A N 1
ATOM 775 C CA . ASP A 1 95 ? 1.025 -2.859 -18.078 1.00 94.69 95 ASP A CA 1
ATOM 776 C C . ASP A 1 95 ? 1.913 -2.027 -17.137 1.00 94.69 95 ASP A C 1
ATOM 778 O O . ASP A 1 95 ? 3.049 -1.667 -17.437 1.00 94.69 95 ASP A O 1
ATOM 782 N N . PHE A 1 96 ? 1.383 -1.703 -15.956 1.00 94.19 96 PHE A N 1
ATOM 783 C CA . PHE A 1 96 ? 2.181 -1.027 -14.936 1.00 94.19 96 PHE A CA 1
ATOM 784 C C . PHE A 1 96 ? 3.221 -1.968 -14.318 1.00 94.19 96 PHE A C 1
ATOM 786 O O . PHE A 1 96 ? 3.106 -3.198 -14.330 1.00 94.19 96 PHE A O 1
ATOM 793 N N . SER A 1 97 ? 4.245 -1.383 -13.709 1.00 95.38 97 SER A N 1
ATOM 794 C CA . SER A 1 97 ? 5.252 -2.143 -12.975 1.00 95.38 97 SER A CA 1
ATOM 795 C C . SER A 1 97 ? 4.669 -2.759 -11.688 1.00 95.38 97 SER A C 1
ATOM 797 O O . SER A 1 97 ? 3.604 -2.351 -11.209 1.00 95.38 97 SER A O 1
ATOM 799 N N . HIS A 1 98 ? 5.346 -3.752 -11.107 1.00 93.69 98 HIS A N 1
ATOM 800 C CA . HIS A 1 98 ? 4.907 -4.345 -9.836 1.00 93.69 98 HIS A CA 1
ATOM 801 C C . HIS A 1 98 ? 5.070 -3.358 -8.672 1.00 93.69 98 HIS A C 1
ATOM 803 O O . HIS A 1 98 ? 4.209 -3.281 -7.798 1.00 93.69 98 HIS A O 1
ATOM 809 N N . GLU A 1 99 ? 6.110 -2.528 -8.716 1.00 93.38 99 GLU A N 1
ATOM 810 C CA . GLU A 1 99 ? 6.374 -1.430 -7.781 1.00 93.38 99 GLU A CA 1
ATOM 811 C C . GLU A 1 99 ? 5.175 -0.481 -7.698 1.00 93.38 99 GLU A C 1
ATOM 813 O O . GLU A 1 99 ? 4.801 -0.039 -6.615 1.00 93.38 99 GLU A O 1
ATOM 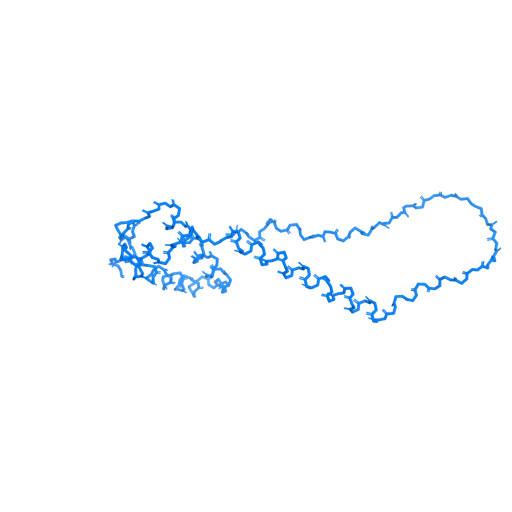818 N N . THR A 1 100 ? 4.496 -0.239 -8.825 1.00 94.69 100 THR A N 1
ATOM 819 C CA . THR A 1 100 ? 3.284 0.590 -8.862 1.00 94.69 100 THR A CA 1
ATOM 820 C C . THR A 1 100 ? 2.148 -0.014 -8.027 1.00 94.69 100 THR A C 1
ATOM 822 O O . THR A 1 100 ? 1.411 0.725 -7.374 1.00 94.69 100 THR A O 1
ATOM 825 N N . VAL A 1 101 ? 2.008 -1.346 -7.999 1.00 96.12 101 VAL A N 1
ATOM 826 C CA . VAL A 1 101 ? 0.999 -2.040 -7.176 1.00 96.12 101 VAL A CA 1
ATOM 827 C C . VAL A 1 101 ? 1.322 -1.891 -5.695 1.00 96.12 101 VAL A C 1
ATOM 829 O O . VAL A 1 101 ? 0.437 -1.525 -4.920 1.00 96.12 101 VAL A O 1
ATOM 832 N N . PHE A 1 102 ? 2.576 -2.136 -5.306 1.00 94.88 102 PHE A N 1
ATOM 833 C CA . PHE A 1 102 ? 3.013 -1.998 -3.914 1.00 94.88 102 PHE A CA 1
ATOM 834 C C . PHE A 1 102 ? 2.862 -0.557 -3.419 1.00 94.88 102 PHE A C 1
ATOM 836 O O . PHE A 1 102 ? 2.320 -0.329 -2.338 1.00 94.88 102 PHE A O 1
ATOM 843 N N . LEU A 1 103 ? 3.233 0.420 -4.249 1.00 95.00 103 LEU A N 1
ATOM 844 C CA . LEU A 1 103 ? 3.077 1.837 -3.946 1.00 95.00 103 LEU A CA 1
ATOM 845 C C . LEU A 1 103 ? 1.599 2.232 -3.799 1.00 95.00 103 LEU A C 1
ATOM 847 O O . LEU A 1 103 ? 1.228 2.916 -2.846 1.00 95.00 103 LEU A O 1
ATOM 851 N N . ALA A 1 104 ? 0.730 1.777 -4.707 1.00 96.94 104 ALA A N 1
ATOM 852 C CA . ALA A 1 104 ? -0.705 2.039 -4.620 1.00 96.94 104 ALA A CA 1
ATOM 853 C C . ALA A 1 104 ? -1.338 1.409 -3.365 1.00 96.94 104 ALA A C 1
ATOM 855 O O . ALA A 1 104 ? -2.165 2.049 -2.715 1.00 96.94 104 ALA A O 1
ATOM 856 N N . ALA A 1 105 ? -0.928 0.191 -2.993 1.00 96.69 105 ALA A N 1
ATOM 857 C CA . ALA A 1 105 ? -1.369 -0.457 -1.759 1.00 96.69 105 ALA A CA 1
ATOM 858 C C . ALA A 1 105 ? -0.889 0.304 -0.509 1.00 96.69 105 ALA A C 1
ATOM 860 O O . ALA A 1 105 ? -1.688 0.544 0.393 1.00 96.69 105 ALA A O 1
ATOM 861 N N . ASN A 1 106 ? 0.367 0.769 -0.480 1.00 96.19 106 ASN A N 1
ATOM 862 C CA . ASN A 1 106 ? 0.875 1.608 0.609 1.00 96.19 106 ASN A CA 1
ATOM 863 C C . ASN A 1 106 ? 0.057 2.903 0.758 1.00 96.19 106 ASN A C 1
ATOM 865 O O . ASN A 1 106 ? -0.364 3.253 1.863 1.00 96.19 106 ASN A O 1
ATOM 869 N N . TYR A 1 107 ? -0.236 3.594 -0.349 1.00 96.94 107 TYR A N 1
ATOM 870 C CA . TYR A 1 107 ? -1.069 4.797 -0.305 1.00 96.94 107 TYR A CA 1
ATOM 871 C C . TYR A 1 107 ? -2.497 4.513 0.159 1.00 96.94 107 TYR A C 1
ATOM 873 O O . TYR A 1 107 ? -3.034 5.295 0.944 1.00 96.94 107 TYR A O 1
ATOM 881 N N . LEU A 1 108 ? -3.101 3.408 -0.286 1.00 96.69 108 LEU A N 1
ATOM 882 C CA . LEU A 1 108 ? -4.414 2.976 0.190 1.00 96.69 108 LEU A CA 1
ATOM 883 C C . LEU A 1 108 ? -4.406 2.778 1.710 1.00 96.69 108 LEU A C 1
ATOM 885 O O . LEU A 1 108 ? -5.280 3.301 2.402 1.00 96.69 108 LEU A O 1
ATOM 889 N 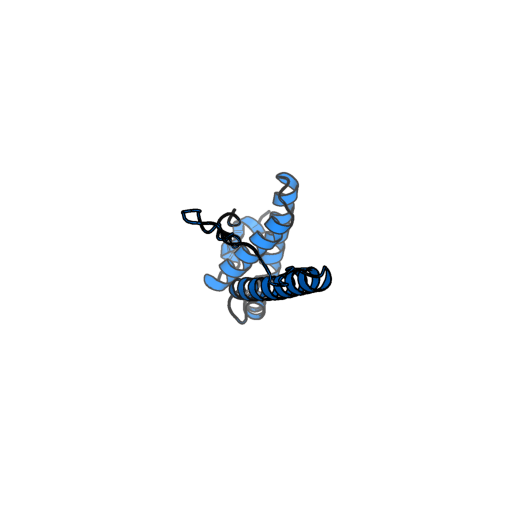N . ASP A 1 109 ? -3.403 2.076 2.234 1.00 97.00 109 ASP A N 1
ATOM 890 C CA . ASP A 1 109 ? -3.311 1.762 3.657 1.00 97.00 109 ASP A CA 1
ATOM 891 C C . ASP A 1 109 ? -3.145 3.034 4.502 1.00 97.00 109 ASP A C 1
ATOM 893 O O . ASP A 1 109 ? -3.863 3.242 5.486 1.00 97.00 109 ASP A O 1
ATOM 897 N N . ARG A 1 110 ? -2.283 3.958 4.059 1.00 96.44 110 ARG A N 1
ATOM 898 C CA . ARG A 1 110 ? -2.109 5.276 4.691 1.00 96.44 110 ARG A CA 1
ATOM 899 C C . ARG A 1 110 ? -3.373 6.123 4.611 1.00 96.44 110 ARG A C 1
ATOM 901 O O . ARG A 1 110 ? -3.712 6.792 5.586 1.00 96.44 110 ARG A O 1
ATOM 908 N N . PHE A 1 111 ? -4.084 6.096 3.485 1.00 95.62 111 PHE A N 1
ATOM 909 C CA . PHE A 1 111 ? -5.340 6.822 3.323 1.00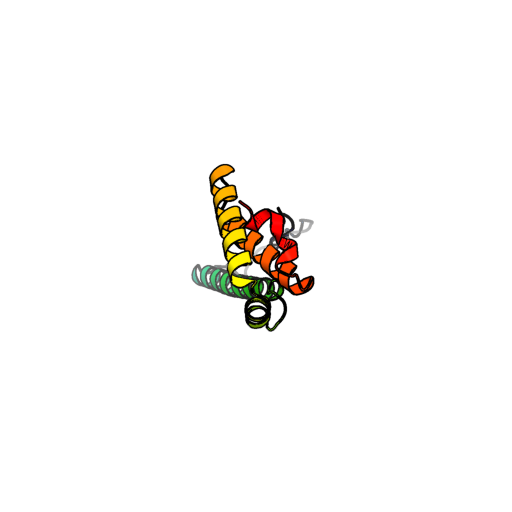 95.62 111 PHE A CA 1
ATOM 910 C C . PHE A 1 111 ? -6.405 6.307 4.294 1.00 95.62 111 PHE A C 1
ATOM 912 O O . PHE A 1 111 ? -7.010 7.112 5.004 1.00 95.62 111 PHE A O 1
ATOM 919 N N . ILE A 1 112 ? -6.586 4.983 4.374 1.00 95.38 112 ILE A N 1
ATOM 920 C CA . ILE A 1 112 ? -7.509 4.337 5.316 1.00 95.38 112 ILE A CA 1
ATOM 921 C C . ILE A 1 112 ? -7.175 4.742 6.752 1.00 95.38 112 ILE A C 1
ATOM 923 O O . ILE A 1 112 ? -8.068 5.116 7.516 1.00 95.38 112 ILE A O 1
ATOM 927 N N . SER A 1 113 ? -5.889 4.677 7.101 1.00 94.94 113 SER A N 1
ATOM 928 C CA . SER A 1 113 ? -5.404 4.930 8.453 1.00 94.94 113 SER A CA 1
ATOM 929 C C . SER A 1 113 ? -5.569 6.398 8.872 1.00 94.94 113 SER A C 1
ATOM 931 O O . SER A 1 113 ? -6.193 6.688 9.895 1.00 94.94 113 SER A O 1
ATOM 933 N N . LYS A 1 114 ? -5.115 7.343 8.035 1.00 93.88 114 LYS A N 1
ATOM 934 C CA . LYS A 1 114 ? -5.190 8.786 8.319 1.00 93.88 114 LYS A CA 1
ATOM 935 C C . LYS A 1 114 ? -6.617 9.319 8.350 1.00 93.88 114 LYS A C 1
ATOM 937 O O . LYS A 1 114 ? -6.948 10.125 9.213 1.00 93.88 114 LYS A O 1
ATOM 942 N N . ASN A 1 115 ? -7.471 8.861 7.436 1.00 93.75 115 ASN A N 1
ATOM 943 C CA . ASN A 1 115 ? -8.845 9.360 7.328 1.00 93.75 115 ASN A CA 1
ATOM 944 C C . ASN A 1 115 ? -9.840 8.571 8.182 1.00 93.75 115 ASN A C 1
ATOM 946 O O . ASN A 1 115 ? -11.029 8.884 8.169 1.00 93.75 115 ASN A O 1
ATOM 950 N N . ARG A 1 116 ? -9.376 7.542 8.909 1.00 92.12 116 ARG A N 1
ATOM 951 C CA . ARG A 1 116 ? -10.215 6.682 9.757 1.00 92.12 116 ARG A CA 1
ATOM 952 C C . ARG A 1 116 ? -11.459 6.197 9.000 1.00 92.12 116 ARG A C 1
ATOM 954 O O . ARG A 1 116 ? -12.589 6.334 9.473 1.00 92.12 116 ARG A O 1
ATOM 961 N N . CYS A 1 117 ? -11.235 5.668 7.794 1.00 91.38 117 CYS A N 1
ATOM 962 C CA . CYS A 1 117 ? -12.299 5.284 6.869 1.00 91.38 117 CYS A CA 1
ATOM 963 C C . CYS A 1 117 ? -13.245 4.224 7.454 1.00 91.38 117 CYS A C 1
ATOM 965 O O . CYS A 1 117 ? -12.916 3.500 8.392 1.00 91.38 117 CYS A O 1
ATOM 967 N N . LYS A 1 118 ? -14.431 4.113 6.851 1.00 91.19 118 LYS A N 1
ATOM 968 C CA . LYS A 1 118 ? -15.434 3.084 7.160 1.00 91.19 118 LYS A CA 1
ATOM 969 C C . LYS A 1 118 ? -15.680 2.234 5.918 1.00 91.19 118 LYS A C 1
ATOM 971 O O . LYS A 1 118 ? -15.371 2.667 4.811 1.00 91.19 118 LYS A O 1
ATOM 976 N N . VAL A 1 119 ? -16.304 1.067 6.074 1.00 85.88 119 VAL A N 1
ATOM 977 C CA . VAL A 1 119 ? -16.702 0.209 4.937 1.00 85.88 119 VAL A CA 1
ATOM 978 C C . VAL A 1 119 ? -17.501 1.000 3.892 1.00 85.88 119 VAL A C 1
ATOM 980 O O . VAL A 1 119 ? -17.254 0.873 2.695 1.00 85.88 119 VAL A O 1
ATOM 983 N N . SER A 1 120 ? -18.386 1.899 4.340 1.00 86.12 120 SER A N 1
ATOM 984 C CA . SER A 1 120 ? -19.204 2.747 3.464 1.00 86.12 120 SER A CA 1
ATOM 985 C C . SER A 1 120 ? -18.390 3.652 2.529 1.00 86.12 120 SER A C 1
ATOM 987 O O . SER A 1 120 ? -18.876 4.030 1.469 1.00 86.12 120 SER A O 1
ATOM 989 N N . THR A 1 121 ? -17.146 3.988 2.885 1.00 84.62 121 THR A N 1
ATOM 990 C CA . THR A 1 121 ? -16.233 4.772 2.038 1.00 84.62 121 THR A CA 1
ATOM 991 C C . THR A 1 121 ? -15.885 4.036 0.739 1.00 84.62 121 THR A C 1
ATOM 993 O O . THR A 1 121 ? -15.582 4.673 -0.265 1.00 84.62 121 THR A O 1
ATOM 996 N N . PHE A 1 122 ? -15.967 2.704 0.733 1.00 84.75 122 PHE A N 1
ATOM 997 C CA . PHE A 1 122 ? -15.526 1.856 -0.374 1.00 84.75 122 PHE A CA 1
ATOM 998 C C . PHE A 1 122 ? -16.674 1.164 -1.108 1.00 84.75 122 PHE A C 1
ATOM 1000 O O . PHE A 1 122 ? -16.426 0.262 -1.904 1.00 84.75 122 PHE A O 1
ATOM 1007 N N . LEU A 1 123 ? -17.921 1.593 -0.887 1.00 79.75 123 LEU A N 1
ATOM 1008 C CA . LEU A 1 123 ? -19.102 1.022 -1.547 1.00 79.75 123 LEU A CA 1
ATOM 1009 C C . LEU A 1 123 ? -18.933 0.815 -3.066 1.00 79.75 123 LEU A C 1
ATOM 1011 O O . LEU A 1 123 ? -19.263 -0.277 -3.527 1.00 79.75 123 LEU A O 1
ATOM 1015 N N . PRO A 1 124 ? -18.346 1.747 -3.847 1.00 75.75 124 PRO A N 1
ATOM 1016 C CA . PRO A 1 124 ? -18.145 1.535 -5.285 1.00 75.75 124 PRO A CA 1
ATOM 1017 C C . PRO A 1 124 ? -17.295 0.301 -5.643 1.00 75.75 124 PRO A C 1
ATOM 1019 O O . PRO A 1 124 ? -17.446 -0.267 -6.723 1.00 75.75 124 PRO A O 1
ATOM 1022 N N . PHE A 1 125 ? -16.417 -0.136 -4.738 1.00 67.06 125 PHE A N 1
ATOM 1023 C CA . PHE A 1 125 ? -15.515 -1.276 -4.929 1.00 67.06 125 PHE A CA 1
ATOM 1024 C C . PHE A 1 125 ? -16.083 -2.600 -4.398 1.00 67.06 125 PHE A C 1
ATOM 1026 O O . PHE A 1 125 ? -15.529 -3.661 -4.684 1.00 67.06 125 PHE A O 1
ATOM 1033 N N . LEU A 1 126 ? -17.171 -2.553 -3.621 1.00 67.00 126 LEU A N 1
ATOM 1034 C CA . LEU A 1 126 ? -17.796 -3.731 -3.009 1.00 67.00 126 LEU A CA 1
ATOM 1035 C C . LEU A 1 126 ? -18.985 -4.274 -3.809 1.00 67.00 126 LEU A C 1
ATOM 1037 O O . LEU A 1 126 ? -19.367 -5.421 -3.606 1.00 67.00 126 LEU A O 1
ATOM 1041 N N . VAL A 1 127 ? -19.557 -3.472 -4.710 1.00 65.81 127 VAL A N 1
ATOM 1042 C CA . VAL A 1 127 ? -20.772 -3.814 -5.477 1.00 65.81 127 VAL A CA 1
ATOM 1043 C C . VAL A 1 127 ? -20.452 -4.369 -6.882 1.00 65.81 127 VAL A C 1
ATOM 1045 O O . VAL A 1 127 ? -21.359 -4.663 -7.650 1.00 65.81 127 VAL A O 1
ATOM 1048 N N . ASN A 1 128 ? -19.169 -4.563 -7.214 1.00 55.16 128 ASN A N 1
ATOM 1049 C CA . ASN A 1 128 ? -18.707 -5.160 -8.477 1.00 55.16 128 ASN A CA 1
ATOM 1050 C C . ASN A 1 128 ? -18.018 -6.506 -8.256 1.00 55.16 128 ASN A C 1
ATOM 1052 O O . ASN A 1 128 ? -17.198 -6.594 -7.309 1.00 55.16 128 ASN A O 1
#

Sequence (128 aa):
MLLCDEDWLSCSTDQTREENHRAVKHGGFGGRVTSSICLTIMMKEVDEQAVSIGMEKEMSYMPEPYYKEFLESRDLVFVRLRCIQWIIKCRSRWDFSHETVFLAANYLDRFISKNRCKVSTFLPFLVN

Organism: Cucumis sativus (NCBI:txid3659)

InterPro domains:
  IPR006671 Cyclin, N-terminal [PF00134] (55-119)
  IPR036915 Cyclin-like superfamily [SSF47954] (42-120)

Radius of gyration: 25.84 Å; chains: 1; bounding box: 82×37×34 Å